Protein AF-X1BNM3-F1 (afdb_monomer)

Mean predicted aligned error: 10.73 Å

Sequence (163 aa):
MVGNKTDLLEKRIISSKEATDLARKHQLFSYLESSANTGHNVEEIFATLSRRIVRSTMLNSLSEVLDNEFYMKILLFLRIYKELSLSELAKRINKSKATLSRYTRHLIDLGLIESYVKEDEPQAGTIKKKYYKLSKDLDFSSKKIDFSDFTLKSMKNFEDFYE

Organism: NCBI:txid412755

Structure (mmCIF, N/CA/C/O backbone):
data_AF-X1BNM3-F1
#
_entry.id   AF-X1BNM3-F1
#
loop_
_atom_site.group_PDB
_atom_site.id
_atom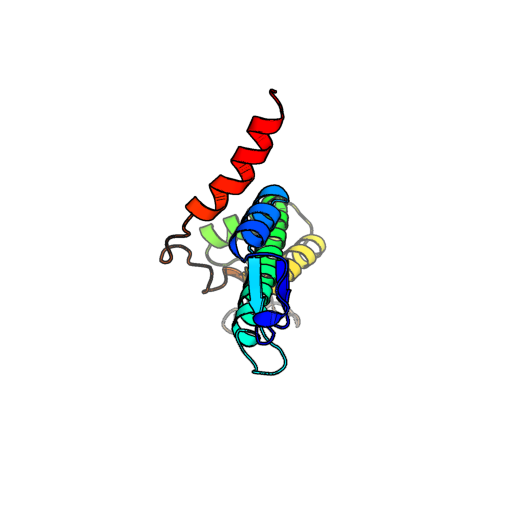_site.type_symbol
_atom_site.label_atom_id
_atom_site.label_alt_id
_atom_site.label_comp_id
_atom_site.label_asym_id
_atom_site.label_entity_id
_atom_site.label_seq_id
_atom_site.pdbx_PDB_ins_code
_atom_site.Cartn_x
_atom_site.Cartn_y
_atom_site.Cartn_z
_atom_site.occupancy
_atom_site.B_iso_or_equiv
_atom_site.auth_seq_id
_atom_site.auth_comp_id
_atom_site.auth_asym_id
_atom_site.auth_atom_id
_atom_site.pdbx_PDB_model_num
ATOM 1 N N . MET A 1 1 ? -10.700 -1.652 22.285 1.00 90.75 1 MET A N 1
ATOM 2 C CA . MET A 1 1 ? -11.586 -2.412 23.190 1.00 90.75 1 MET A CA 1
ATOM 3 C C . MET A 1 1 ? -13.019 -2.033 22.878 1.00 90.75 1 MET A C 1
ATOM 5 O O . MET A 1 1 ? -13.249 -0.867 22.582 1.00 90.75 1 MET A O 1
ATOM 9 N N . VAL A 1 2 ? -13.951 -2.986 22.910 1.00 93.38 2 VAL A N 1
ATOM 10 C CA . VAL A 1 2 ? -15.373 -2.714 22.655 1.00 93.38 2 VAL A CA 1
ATOM 11 C C . VAL A 1 2 ? -16.199 -3.174 23.851 1.00 93.38 2 VAL A C 1
ATOM 13 O O . VAL A 1 2 ? -16.163 -4.353 24.196 1.00 93.38 2 VAL A O 1
ATOM 16 N N . GLY A 1 3 ? -16.933 -2.254 24.473 1.00 92.88 3 GLY A N 1
ATOM 17 C CA . GLY A 1 3 ? -17.991 -2.564 25.430 1.00 92.88 3 GLY A CA 1
ATOM 18 C C . GLY A 1 3 ? -19.285 -2.849 24.674 1.00 92.88 3 GLY A C 1
ATOM 19 O O . GLY A 1 3 ? -19.821 -1.959 24.024 1.00 92.88 3 GLY A O 1
ATOM 20 N N . ASN A 1 4 ? -19.770 -4.088 24.706 1.00 93.00 4 ASN A N 1
ATOM 21 C CA . ASN A 1 4 ? -21.018 -4.476 24.040 1.00 93.00 4 ASN A CA 1
ATOM 22 C C . ASN A 1 4 ? -22.198 -4.475 25.032 1.00 93.00 4 ASN A C 1
ATOM 24 O O . ASN A 1 4 ? -21.990 -4.482 26.244 1.00 93.00 4 ASN A O 1
ATOM 28 N N . LYS A 1 5 ? -23.425 -4.566 24.507 1.00 92.44 5 LYS A N 1
ATOM 29 C CA . LYS A 1 5 ? -24.697 -4.630 25.249 1.00 92.44 5 LYS A CA 1
ATOM 30 C C . LYS A 1 5 ? -24.993 -3.361 26.047 1.00 92.44 5 LYS A C 1
ATOM 32 O O . LYS A 1 5 ? -25.439 -3.421 27.193 1.00 92.44 5 LYS A O 1
ATOM 37 N N . THR A 1 6 ? -24.729 -2.202 25.451 1.00 91.50 6 THR A N 1
ATOM 38 C CA . THR A 1 6 ? -24.928 -0.902 26.111 1.00 91.50 6 THR A CA 1
ATOM 39 C C . THR A 1 6 ? -26.389 -0.581 26.406 1.00 91.50 6 THR A C 1
ATOM 41 O O . THR A 1 6 ? -26.657 0.273 27.243 1.00 91.50 6 THR A O 1
ATOM 44 N N . ASP A 1 7 ? -27.320 -1.311 25.792 1.00 92.06 7 ASP A N 1
ATOM 45 C CA . ASP A 1 7 ? -28.749 -1.303 26.094 1.00 92.06 7 ASP A CA 1
ATOM 46 C C . ASP A 1 7 ? -29.080 -1.816 27.509 1.00 92.06 7 ASP A C 1
ATOM 48 O O . ASP A 1 7 ? -30.127 -1.480 28.053 1.00 92.06 7 ASP A O 1
ATOM 52 N N . LEU A 1 8 ? -28.181 -2.570 28.153 1.00 92.62 8 LEU A N 1
ATOM 53 C CA . LEU A 1 8 ? -28.368 -3.103 29.507 1.00 92.62 8 LEU A CA 1
ATOM 54 C C . LEU A 1 8 ? -27.735 -2.204 30.585 1.00 92.62 8 LEU A C 1
ATOM 56 O O . LEU A 1 8 ? -26.937 -2.678 31.397 1.00 92.62 8 LEU A O 1
ATOM 60 N N . LEU A 1 9 ? -28.089 -0.913 30.606 1.00 87.50 9 LEU A N 1
ATOM 61 C CA . LEU A 1 9 ? -27.526 0.071 31.549 1.00 87.50 9 LEU A CA 1
ATOM 62 C C . LEU A 1 9 ? -27.695 -0.338 33.019 1.00 87.50 9 LEU A C 1
ATOM 64 O O . LEU A 1 9 ? -26.744 -0.244 33.786 1.00 87.50 9 LEU A O 1
ATOM 68 N N . GLU A 1 10 ? -28.851 -0.889 33.381 1.00 90.69 10 GLU A N 1
ATOM 69 C CA . GLU A 1 10 ? -29.157 -1.341 34.750 1.00 90.69 10 GLU A CA 1
ATOM 70 C C . GLU A 1 10 ? -28.257 -2.492 35.232 1.00 90.69 10 GLU A C 1
ATOM 72 O O . GLU A 1 10 ? -28.122 -2.738 36.426 1.00 90.69 10 GLU A O 1
ATOM 77 N N . LYS A 1 11 ? -27.635 -3.229 34.302 1.00 91.88 11 LYS A N 1
ATOM 78 C CA . LYS A 1 11 ? -26.712 -4.336 34.606 1.00 91.88 11 LYS A CA 1
ATOM 79 C C . LYS A 1 11 ? -25.246 -3.915 34.500 1.00 91.88 11 LYS A C 1
ATOM 81 O O . LYS A 1 11 ? -24.358 -4.767 34.568 1.00 91.88 11 LYS A O 1
ATOM 86 N N . ARG A 1 12 ? -24.973 -2.626 34.277 1.00 90.38 12 ARG A N 1
ATOM 87 C CA . ARG A 1 12 ? -23.618 -2.117 34.079 1.00 90.38 12 ARG A CA 1
ATOM 88 C C . ARG A 1 12 ? -22.880 -2.057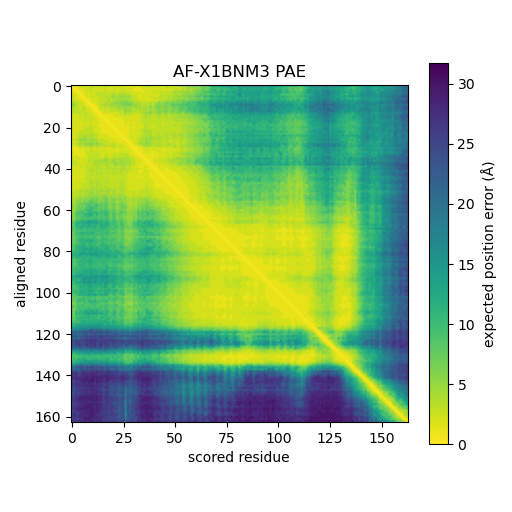 35.413 1.00 90.38 12 ARG A C 1
ATOM 90 O O . ARG A 1 12 ? -23.242 -1.302 36.304 1.00 90.38 12 ARG A O 1
ATOM 97 N N . ILE A 1 13 ? -21.805 -2.835 35.504 1.00 92.81 13 ILE A N 1
ATOM 98 C CA . ILE A 1 13 ? -20.918 -2.861 36.676 1.00 92.81 13 ILE A CA 1
ATOM 99 C C . ILE A 1 13 ? -19.730 -1.909 36.485 1.00 92.81 13 ILE A C 1
ATOM 101 O O . ILE A 1 13 ? -19.266 -1.303 37.441 1.00 92.81 13 ILE A O 1
ATOM 105 N N . ILE A 1 14 ? -19.247 -1.768 35.247 1.00 90.75 14 ILE A N 1
ATOM 106 C CA . ILE A 1 14 ? -18.066 -0.964 34.915 1.00 90.75 14 ILE A CA 1
ATOM 107 C C . ILE A 1 14 ? -18.511 0.321 34.223 1.00 90.75 14 ILE A C 1
ATOM 109 O O . ILE A 1 14 ? -19.217 0.291 33.207 1.00 90.75 14 ILE A O 1
ATOM 113 N N . SER A 1 15 ? -18.073 1.456 34.756 1.00 91.62 15 SER A N 1
ATOM 114 C CA . SER A 1 15 ? -18.331 2.758 34.149 1.00 91.62 15 SER A CA 1
ATOM 115 C C . SER A 1 15 ? -17.543 2.930 32.845 1.00 91.62 15 SER A C 1
ATOM 117 O O . SER A 1 15 ? -16.443 2.401 32.672 1.00 91.62 15 SER A O 1
ATOM 119 N N . SER A 1 16 ? -18.063 3.732 31.914 1.00 90.38 16 SER A N 1
ATOM 120 C CA . SER A 1 16 ? -17.350 4.039 30.664 1.00 90.38 16 SER A CA 1
ATOM 121 C C . SER A 1 16 ? -15.995 4.711 30.919 1.00 90.38 16 SER A C 1
ATOM 123 O O . SER A 1 16 ? -15.058 4.528 30.141 1.00 90.38 16 SER A O 1
ATOM 125 N N . LYS A 1 17 ? -15.866 5.451 32.031 1.00 93.56 17 LYS A N 1
ATOM 126 C CA . LYS A 1 17 ? -14.608 6.073 32.459 1.00 93.56 17 LYS A CA 1
ATOM 127 C C . LYS A 1 17 ? -13.562 5.017 32.820 1.00 93.56 17 LYS A C 1
ATOM 129 O O . LYS A 1 17 ? -12.482 5.032 32.241 1.00 93.56 17 LYS A O 1
ATOM 134 N N . GLU A 1 18 ? -13.902 4.066 33.690 1.00 94.56 18 GLU A N 1
ATOM 135 C CA . GLU A 1 18 ? -12.998 2.971 34.077 1.00 94.56 18 GLU A CA 1
ATOM 136 C C . GLU A 1 18 ? -12.575 2.129 32.873 1.00 94.56 18 GLU A C 1
ATOM 138 O O . GLU A 1 18 ? -11.399 1.802 32.723 1.00 94.56 18 GLU A O 1
ATOM 143 N N . ALA A 1 19 ? -13.510 1.821 31.971 1.00 93.31 19 ALA A N 1
ATOM 144 C CA . ALA A 1 19 ? -13.202 1.086 30.749 1.00 93.31 19 ALA A CA 1
ATOM 145 C C . ALA A 1 19 ? -12.258 1.873 29.816 1.00 93.31 19 ALA A C 1
ATOM 147 O O . ALA A 1 19 ? -11.340 1.301 29.224 1.00 93.31 19 ALA A O 1
ATOM 148 N N . THR A 1 20 ? -12.436 3.191 29.715 1.00 93.69 20 THR A N 1
ATOM 149 C CA . THR A 1 20 ? -11.542 4.068 28.943 1.00 93.69 20 THR A CA 1
ATOM 150 C C . THR A 1 20 ? -10.146 4.133 29.560 1.00 93.69 20 THR A C 1
ATOM 152 O O . THR A 1 20 ? -9.148 4.016 28.846 1.00 93.69 20 THR A O 1
ATOM 155 N N . ASP A 1 21 ? -10.059 4.273 30.882 1.00 94.81 21 ASP A N 1
ATOM 156 C CA . ASP A 1 21 ? -8.786 4.309 31.602 1.00 94.81 21 ASP A CA 1
ATOM 157 C C . ASP A 1 21 ? -8.049 2.967 31.493 1.00 94.81 21 ASP A C 1
ATOM 159 O O . ASP A 1 21 ? -6.840 2.947 31.252 1.00 94.81 21 ASP A O 1
ATOM 163 N N . LEU A 1 22 ? -8.775 1.845 31.546 1.00 94.31 22 LEU A N 1
ATOM 164 C CA . LEU A 1 22 ? -8.225 0.515 31.296 1.00 94.31 22 LEU A CA 1
ATOM 165 C C . LEU A 1 22 ? -7.687 0.387 29.863 1.00 94.31 22 LEU A C 1
ATOM 167 O O . LEU A 1 22 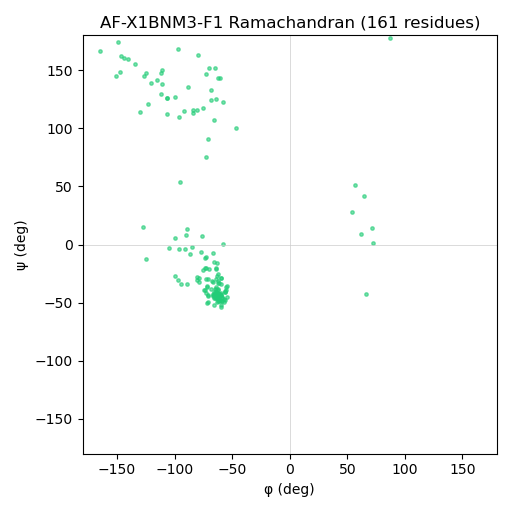? -6.567 -0.085 29.665 1.00 94.31 22 LEU A O 1
ATOM 171 N N . ALA A 1 23 ? -8.438 0.848 28.857 1.00 93.75 23 ALA A N 1
ATOM 172 C CA . ALA A 1 23 ? -7.973 0.836 27.472 1.00 93.75 23 ALA A CA 1
ATOM 173 C C . ALA A 1 23 ? -6.684 1.651 27.296 1.00 93.75 23 ALA A C 1
ATOM 175 O O . ALA A 1 23 ? -5.749 1.174 26.653 1.00 93.75 23 ALA A O 1
ATOM 176 N N . ARG A 1 24 ? -6.604 2.836 27.915 1.00 92.44 24 ARG A N 1
ATOM 177 C CA . ARG A 1 24 ? -5.400 3.678 27.894 1.00 92.44 24 ARG A CA 1
ATOM 178 C C . ARG A 1 24 ? -4.221 2.995 28.585 1.00 92.44 24 ARG A C 1
ATOM 180 O O . ARG A 1 24 ? -3.132 2.967 28.019 1.00 92.44 24 ARG A O 1
ATOM 187 N N . LYS A 1 25 ? -4.443 2.410 29.769 1.00 95.31 25 LYS A N 1
ATOM 188 C CA . LYS A 1 25 ? -3.424 1.679 30.541 1.00 95.31 25 LYS A CA 1
ATOM 189 C C . LYS A 1 25 ? -2.799 0.543 29.729 1.00 95.31 25 LYS A C 1
ATOM 191 O O . LYS A 1 25 ? -1.592 0.350 29.781 1.00 95.31 25 LYS A O 1
ATOM 196 N N . HIS A 1 26 ? -3.606 -0.172 28.951 1.00 94.31 26 HIS A N 1
ATOM 197 C CA . HIS A 1 26 ? -3.146 -1.257 28.079 1.00 94.31 26 HIS A CA 1
ATOM 198 C C . HIS A 1 26 ? -2.740 -0.795 26.670 1.00 94.31 26 HIS A C 1
ATOM 200 O O . HIS A 1 26 ? -2.596 -1.628 25.778 1.00 94.31 26 HIS A O 1
ATOM 206 N N . GLN A 1 27 ? -2.573 0.516 26.451 1.00 91.12 27 GLN A N 1
ATOM 207 C CA . GLN A 1 27 ? -2.171 1.108 25.167 1.00 91.12 27 GLN A CA 1
ATOM 208 C C . GLN A 1 27 ? -3.070 0.692 23.989 1.00 91.12 27 GLN A C 1
ATOM 210 O O . GLN A 1 27 ? -2.654 0.647 22.827 1.00 91.12 27 GLN A O 1
ATOM 215 N N . LEU A 1 28 ? -4.335 0.386 24.277 1.00 90.31 28 LEU A N 1
ATOM 216 C CA . LEU A 1 28 ? -5.317 0.079 23.254 1.00 90.31 28 LEU A CA 1
ATOM 217 C C . LEU A 1 28 ? -5.701 1.366 22.532 1.00 90.31 28 LEU A C 1
ATOM 219 O O . LEU A 1 28 ? -5.767 2.440 23.122 1.00 90.31 28 LEU A O 1
ATOM 223 N N . PHE A 1 29 ? -6.001 1.239 21.240 1.00 84.44 29 PHE A N 1
ATOM 224 C CA . PHE A 1 29 ? -6.305 2.390 20.392 1.00 84.44 29 PHE A CA 1
ATOM 225 C C . PHE A 1 29 ? -7.438 3.269 20.942 1.00 84.44 29 PHE A C 1
ATOM 227 O O . PHE A 1 29 ? -7.33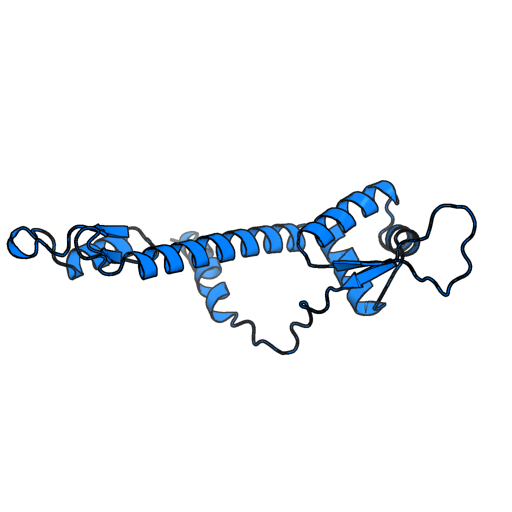1 4.490 20.919 1.00 84.44 29 PHE A O 1
ATOM 234 N N . SER A 1 30 ? -8.526 2.643 21.388 1.00 88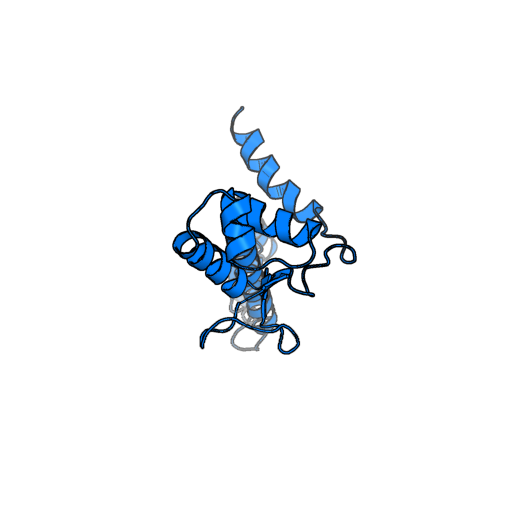.06 30 SER A N 1
ATOM 235 C CA . SER A 1 30 ? -9.677 3.329 21.967 1.00 88.06 30 SER A CA 1
ATOM 236 C C . SER A 1 30 ? -10.577 2.335 22.708 1.00 88.06 30 SER A C 1
ATOM 238 O O . SER A 1 30 ? -10.457 1.110 22.531 1.00 88.06 30 SER A O 1
ATOM 240 N N . TYR A 1 31 ? -11.491 2.870 23.510 1.00 93.62 31 TYR A N 1
ATOM 241 C CA . TYR A 1 31 ? -12.662 2.181 24.032 1.00 93.62 31 TYR A CA 1
ATOM 242 C C . TYR A 1 31 ? -13.904 2.705 23.303 1.00 93.62 31 TYR A C 1
ATOM 244 O O . TYR A 1 31 ? -14.125 3.911 23.250 1.00 93.62 31 TYR A O 1
ATOM 252 N N . LEU A 1 32 ? -14.687 1.799 22.719 1.00 93.38 32 LEU A N 1
ATOM 253 C CA . LEU A 1 32 ? -15.934 2.118 22.024 1.00 93.38 32 LEU A CA 1
ATOM 254 C C . LEU A 1 32 ? -17.068 1.292 22.618 1.00 93.38 32 LEU A C 1
ATOM 256 O O . LEU A 1 32 ? -16.862 0.154 23.035 1.00 93.38 32 LEU A O 1
ATOM 260 N N . GLU A 1 33 ? -18.264 1.854 22.634 1.00 93.81 33 GLU A N 1
ATOM 261 C CA . GLU A 1 33 ? -19.456 1.219 23.185 1.00 93.81 33 GLU A CA 1
ATOM 262 C C . GLU A 1 33 ? -20.428 0.858 22.074 1.00 93.81 33 GLU A C 1
ATOM 264 O O . GLU A 1 33 ? -20.601 1.645 21.159 1.00 93.81 33 GLU A O 1
ATOM 269 N N . SER A 1 34 ? -21.052 -0.315 22.128 1.00 95.69 34 SER A N 1
ATOM 270 C CA . SER A 1 34 ? -22.043 -0.747 21.139 1.00 95.69 34 SER A CA 1
ATOM 271 C C . SER A 1 34 ? -23.171 -1.568 21.744 1.00 95.69 34 SER A C 1
ATOM 273 O O . SER A 1 34 ? -23.037 -2.173 22.810 1.00 95.69 34 SER A O 1
ATOM 275 N N . SER A 1 35 ? -24.276 -1.637 21.010 1.00 94.94 35 SER A N 1
ATOM 276 C CA . SER A 1 35 ? -25.312 -2.637 21.225 1.00 94.94 35 SER A CA 1
ATOM 277 C C . SER A 1 35 ? -25.645 -3.296 19.897 1.00 94.94 35 SER A C 1
ATOM 279 O O . SER A 1 35 ? -26.199 -2.675 18.995 1.00 94.94 35 SER A O 1
ATOM 281 N N . ALA A 1 36 ? -25.335 -4.586 19.794 1.00 92.06 36 ALA A N 1
ATOM 282 C CA . ALA A 1 36 ? -25.763 -5.393 18.657 1.00 92.06 36 ALA A CA 1
ATOM 283 C C . ALA A 1 36 ? -27.296 -5.519 18.572 1.00 92.06 36 ALA A C 1
ATOM 285 O O . ALA A 1 36 ? -27.830 -5.698 17.484 1.00 92.06 36 ALA A O 1
ATOM 286 N N . ASN A 1 37 ? -27.996 -5.412 19.707 1.00 93.31 37 ASN A N 1
ATOM 287 C CA . ASN A 1 37 ? -29.451 -5.533 19.787 1.00 93.31 37 ASN A CA 1
ATOM 288 C C . ASN A 1 37 ? -30.160 -4.307 19.189 1.00 93.31 37 ASN A C 1
ATOM 290 O O . ASN A 1 37 ? -31.128 -4.450 18.451 1.00 93.31 37 ASN A O 1
ATOM 294 N N . THR A 1 38 ? -29.657 -3.101 19.470 1.00 93.56 38 THR A N 1
ATOM 295 C CA . THR A 1 38 ? -30.236 -1.853 18.941 1.00 93.56 38 THR A CA 1
ATOM 296 C C . THR A 1 38 ? -29.537 -1.349 17.677 1.00 93.56 38 THR A C 1
ATOM 298 O O . THR A 1 38 ? -29.940 -0.335 17.114 1.00 93.56 38 THR A O 1
ATOM 301 N N . GLY A 1 39 ? -28.462 -2.016 17.246 1.00 92.12 39 GLY A N 1
ATOM 302 C CA . GLY A 1 39 ? -27.578 -1.554 16.173 1.00 92.12 39 GLY A CA 1
ATOM 303 C C . GLY A 1 39 ? -26.684 -0.373 16.569 1.00 92.12 39 GLY A C 1
ATOM 304 O O . GLY A 1 39 ? -25.904 0.110 15.748 1.00 92.12 39 GLY A O 1
ATOM 305 N N . HIS A 1 40 ? -26.757 0.093 17.820 1.00 94.06 40 HIS A N 1
ATOM 306 C CA . HIS A 1 40 ? -25.997 1.245 18.282 1.00 94.06 40 HIS A CA 1
ATOM 307 C C . HIS A 1 40 ? -24.489 1.040 18.091 1.00 94.06 40 HIS A C 1
ATOM 309 O O . HIS A 1 40 ? -23.900 0.101 18.635 1.00 94.06 40 HIS A O 1
ATOM 315 N N . ASN A 1 41 ? -23.876 1.966 17.349 1.00 93.38 41 ASN A N 1
ATOM 316 C CA . ASN A 1 41 ? -22.434 2.115 17.142 1.00 93.38 41 ASN A CA 1
ATOM 317 C C . ASN A 1 41 ? -21.708 0.937 16.457 1.00 93.38 41 ASN A C 1
ATOM 319 O O . ASN A 1 41 ? -20.479 0.914 16.389 1.00 93.38 41 ASN A O 1
ATOM 323 N N . VAL A 1 42 ? -22.437 -0.053 15.936 1.00 94.62 42 VAL A N 1
ATOM 324 C CA . VAL A 1 42 ? -21.836 -1.233 15.290 1.00 94.62 42 VAL A CA 1
ATOM 325 C C . VAL A 1 42 ? -21.093 -0.838 14.008 1.00 94.62 42 VAL A C 1
ATOM 327 O O . VAL A 1 42 ? -19.942 -1.232 13.805 1.00 94.62 42 VAL A O 1
ATOM 330 N N . GLU A 1 43 ? -21.721 -0.012 13.169 1.00 94.88 43 GLU A N 1
ATOM 331 C CA . GLU A 1 43 ? -21.140 0.451 11.903 1.00 94.88 43 GLU A CA 1
ATOM 332 C C . GLU A 1 43 ? -19.898 1.319 12.117 1.00 94.88 43 GLU A C 1
ATOM 334 O O . GLU A 1 43 ? -18.889 1.148 11.431 1.00 94.88 43 GLU A O 1
ATOM 339 N N . GLU A 1 44 ? -19.928 2.219 13.100 1.00 91.69 44 GLU A N 1
ATOM 340 C CA . GLU A 1 44 ? -18.800 3.099 13.396 1.00 91.69 44 GLU A CA 1
ATOM 341 C C . GLU A 1 44 ? -17.585 2.312 13.899 1.00 91.69 44 GLU A C 1
ATOM 343 O O . GLU A 1 44 ? -16.454 2.579 13.474 1.00 91.69 44 GLU A O 1
ATOM 348 N N . ILE A 1 45 ? -17.800 1.307 14.756 1.00 94.06 45 ILE A N 1
ATOM 349 C CA . ILE A 1 45 ? -16.738 0.403 15.213 1.00 94.06 45 ILE A CA 1
ATOM 350 C C . ILE A 1 45 ? -16.131 -0.335 14.024 1.00 94.06 45 ILE A C 1
ATOM 352 O O . ILE A 1 45 ? -14.904 -0.369 13.887 1.00 94.06 45 ILE A O 1
ATOM 356 N N . PHE A 1 46 ? -16.970 -0.890 13.147 1.00 94.12 46 PHE A N 1
ATOM 357 C CA . PHE A 1 46 ? -16.501 -1.601 11.963 1.00 94.12 46 PHE A CA 1
ATOM 358 C C . PHE A 1 46 ? -15.704 -0.683 11.031 1.00 94.12 46 PHE A C 1
ATOM 360 O O . PHE A 1 46 ? -14.600 -1.033 10.607 1.00 94.12 46 PHE A O 1
ATOM 367 N N . ALA A 1 47 ? -16.209 0.520 10.755 1.00 91.12 47 ALA A N 1
ATOM 368 C CA . ALA A 1 47 ? -15.534 1.494 9.908 1.00 91.12 47 ALA A CA 1
ATOM 369 C C . ALA A 1 47 ? -14.201 1.950 10.523 1.00 91.12 47 ALA A C 1
ATOM 371 O O . ALA A 1 47 ? -13.192 2.065 9.825 1.00 91.12 47 ALA A O 1
ATOM 372 N N . THR A 1 48 ? -14.166 2.164 11.839 1.00 89.50 48 THR A N 1
ATOM 373 C CA . THR A 1 48 ? -12.958 2.554 12.578 1.00 89.50 48 THR A CA 1
ATOM 374 C C . THR A 1 48 ? -11.897 1.462 12.545 1.00 89.50 48 THR A C 1
ATOM 376 O O . THR A 1 48 ? -10.733 1.747 12.250 1.00 89.50 48 THR A O 1
ATOM 379 N N . LEU A 1 49 ? -12.290 0.210 12.787 1.00 91.12 49 LEU A N 1
ATOM 380 C CA . LEU A 1 49 ? -11.394 -0.937 12.685 1.00 91.12 49 LEU A CA 1
ATOM 381 C C . LEU A 1 49 ? -10.867 -1.099 11.255 1.00 91.12 49 LEU A C 1
ATOM 383 O O . LEU A 1 49 ? -9.657 -1.196 11.059 1.00 91.12 49 LEU A O 1
ATOM 387 N N . SER A 1 50 ? -11.757 -1.053 10.263 1.00 90.62 50 SER A N 1
ATOM 388 C CA . SER A 1 50 ? -11.414 -1.209 8.845 1.00 90.62 50 SER A CA 1
ATOM 389 C C . SER A 1 50 ? -10.408 -0.157 8.386 1.00 90.62 50 SER A C 1
ATOM 391 O O . SER A 1 50 ? -9.362 -0.502 7.839 1.00 90.62 50 SER A O 1
ATOM 393 N N . ARG A 1 51 ? -10.653 1.128 8.690 1.00 86.88 51 ARG A N 1
ATOM 394 C CA . ARG A 1 51 ? -9.704 2.216 8.396 1.00 86.88 51 ARG A CA 1
ATOM 395 C C . ARG A 1 51 ? -8.331 1.954 9.008 1.00 86.88 51 ARG A C 1
ATOM 397 O O . ARG A 1 51 ? -7.310 2.242 8.384 1.00 86.88 51 ARG A O 1
ATOM 404 N N . ARG A 1 52 ? -8.290 1.413 10.226 1.00 84.94 52 ARG A N 1
ATOM 405 C CA . ARG A 1 52 ? -7.036 1.169 10.939 1.00 84.94 52 ARG A CA 1
ATOM 406 C C . ARG A 1 52 ? -6.268 -0.025 10.386 1.00 84.94 52 ARG A C 1
ATOM 408 O O . ARG A 1 52 ? -5.051 0.076 10.266 1.00 84.94 52 ARG A O 1
ATOM 415 N N . ILE A 1 53 ? -6.960 -1.097 10.003 1.00 85.69 53 ILE A N 1
ATOM 416 C CA . ILE A 1 53 ? -6.358 -2.235 9.298 1.00 85.69 53 ILE A CA 1
ATOM 417 C C . ILE A 1 53 ? -5.738 -1.746 7.989 1.00 85.69 53 ILE A C 1
ATOM 419 O O . ILE A 1 53 ? -4.538 -1.913 7.797 1.00 85.69 53 ILE A O 1
ATOM 423 N N . VAL A 1 54 ? -6.511 -1.046 7.151 1.00 80.75 54 VAL A N 1
ATOM 424 C CA . VAL A 1 54 ? -6.029 -0.520 5.862 1.00 80.75 54 VAL A CA 1
ATOM 425 C C . VAL A 1 54 ? -4.805 0.379 6.050 1.00 80.75 54 VAL A C 1
ATOM 427 O O . VAL A 1 54 ? -3.794 0.191 5.376 1.00 80.75 54 VAL A O 1
ATOM 430 N N . ARG A 1 55 ? -4.850 1.318 7.005 1.00 78.94 55 ARG A N 1
ATOM 431 C CA . ARG A 1 55 ? -3.710 2.198 7.296 1.00 78.94 55 ARG A CA 1
ATOM 432 C C . ARG A 1 55 ? -2.487 1.423 7.785 1.00 78.94 55 ARG A C 1
ATOM 434 O O . ARG A 1 55 ? -1.378 1.735 7.371 1.00 78.94 55 ARG A O 1
ATOM 441 N N . SER A 1 56 ? -2.667 0.431 8.656 1.00 80.25 56 SER A N 1
ATOM 442 C CA . SER A 1 56 ? -1.558 -0.394 9.144 1.00 80.25 56 SER A CA 1
ATOM 443 C C . SER A 1 56 ? -0.910 -1.187 8.012 1.00 80.25 56 SER A C 1
ATOM 445 O O . SER A 1 56 ? 0.312 -1.231 7.926 1.00 80.25 56 SER A O 1
ATOM 447 N N . THR A 1 57 ? -1.716 -1.779 7.129 1.00 78.06 57 THR A N 1
ATOM 448 C CA . THR A 1 57 ? -1.221 -2.502 5.955 1.00 78.06 57 THR A CA 1
ATOM 449 C C . THR A 1 57 ? -0.450 -1.570 5.023 1.00 78.06 57 THR A C 1
ATOM 451 O O . THR A 1 57 ? 0.663 -1.901 4.632 1.00 78.06 57 THR A O 1
ATOM 454 N N . MET A 1 58 ? -0.980 -0.373 4.746 1.00 79.94 58 MET A N 1
ATOM 455 C CA . MET A 1 58 ? -0.296 0.635 3.928 1.00 79.94 58 MET A CA 1
ATOM 456 C C . MET A 1 58 ? 1.059 1.043 4.523 1.00 79.94 58 MET A C 1
ATOM 458 O O . MET A 1 58 ? 2.046 1.108 3.797 1.00 79.94 58 MET A O 1
ATOM 462 N N . LEU A 1 59 ? 1.127 1.306 5.834 1.00 77.25 59 LEU A N 1
ATOM 463 C CA . LEU A 1 59 ? 2.379 1.682 6.501 1.00 77.25 59 LEU A CA 1
ATOM 464 C C . LEU A 1 59 ? 3.430 0.573 6.419 1.00 77.25 59 LEU A C 1
ATOM 466 O O . LEU A 1 59 ? 4.598 0.870 6.187 1.00 77.25 59 LEU A O 1
ATOM 470 N N . ASN A 1 60 ? 3.020 -0.689 6.551 1.00 82.25 60 ASN A N 1
ATOM 471 C CA . ASN A 1 60 ? 3.929 -1.825 6.411 1.00 82.25 60 ASN A CA 1
ATOM 472 C C . ASN A 1 60 ? 4.486 -1.921 4.985 1.00 82.25 60 ASN A C 1
ATOM 474 O O . ASN A 1 60 ? 5.691 -2.075 4.814 1.00 82.25 60 ASN A O 1
ATOM 478 N N . SER A 1 61 ? 3.635 -1.759 3.966 1.00 83.06 61 SER A N 1
ATOM 479 C CA . SER A 1 61 ? 4.076 -1.732 2.567 1.00 83.06 61 SER A CA 1
ATOM 480 C C . SER A 1 61 ? 5.017 -0.561 2.275 1.00 83.06 61 SER A C 1
ATOM 482 O O . SER A 1 61 ? 5.990 -0.720 1.543 1.00 83.06 61 SER A O 1
ATOM 484 N N . LEU A 1 62 ? 4.764 0.617 2.857 1.00 84.19 62 LEU A N 1
ATOM 485 C CA . LEU A 1 62 ? 5.665 1.764 2.729 1.00 84.19 62 LEU A CA 1
ATOM 486 C C . LEU A 1 62 ? 7.006 1.512 3.425 1.00 84.19 62 LEU A C 1
ATOM 488 O O . LEU A 1 62 ? 8.035 1.820 2.834 1.00 84.19 62 LEU A O 1
ATOM 492 N N . SER A 1 63 ? 7.009 0.931 4.629 1.00 83.75 63 SER A N 1
ATOM 493 C CA . SER A 1 63 ? 8.247 0.546 5.322 1.00 83.75 63 SER A CA 1
ATOM 494 C C . SER A 1 63 ? 9.067 -0.408 4.464 1.00 83.75 63 SER A C 1
ATOM 496 O O . SER A 1 63 ? 10.226 -0.130 4.195 1.00 83.75 63 SER A O 1
ATOM 498 N N . GLU A 1 64 ? 8.445 -1.462 3.925 1.00 88.44 64 GLU A N 1
ATOM 499 C CA . GLU A 1 64 ? 9.122 -2.416 3.041 1.00 88.44 64 GLU A CA 1
ATOM 500 C C . GLU A 1 64 ? 9.768 -1.725 1.828 1.00 88.44 64 GLU A C 1
ATOM 502 O O . GLU A 1 64 ? 10.886 -2.052 1.422 1.00 88.44 64 GLU A O 1
ATOM 507 N N . VAL A 1 65 ? 9.071 -0.746 1.248 1.00 91.19 65 VAL A N 1
ATOM 508 C CA . VAL A 1 65 ? 9.575 0.044 0.122 1.00 91.19 65 VAL A CA 1
ATOM 509 C C . VAL A 1 65 ? 10.759 0.917 0.525 1.00 91.19 65 VAL A C 1
ATOM 511 O O . VAL A 1 65 ? 11.739 0.963 -0.217 1.00 91.19 65 VAL A O 1
ATOM 514 N N . LEU A 1 66 ? 10.684 1.582 1.679 1.00 88.88 66 LEU A N 1
ATOM 515 C CA . LEU A 1 66 ? 11.741 2.454 2.197 1.00 88.88 66 LEU A CA 1
ATOM 516 C C . LEU A 1 66 ? 12.992 1.669 2.613 1.00 88.88 66 LEU A C 1
ATOM 518 O O . LEU A 1 66 ? 14.105 2.119 2.345 1.00 88.88 66 LEU A O 1
ATOM 522 N N . ASP A 1 67 ? 12.809 0.489 3.205 1.00 89.25 67 ASP A N 1
ATOM 523 C CA . ASP A 1 67 ? 13.892 -0.378 3.680 1.00 89.25 67 ASP A CA 1
ATOM 524 C C . ASP A 1 67 ? 14.637 -1.058 2.518 1.00 89.25 67 ASP A C 1
ATOM 526 O O . ASP A 1 67 ? 15.783 -1.496 2.652 1.00 89.25 67 ASP A O 1
ATOM 530 N N . ASN A 1 68 ? 14.011 -1.138 1.340 1.00 94.00 68 ASN A N 1
ATOM 531 C CA . ASN A 1 68 ? 14.612 -1.747 0.165 1.00 94.00 68 ASN A CA 1
ATOM 532 C C . ASN A 1 68 ? 15.263 -0.708 -0.758 1.00 94.00 68 ASN A C 1
ATOM 534 O O . ASN A 1 68 ? 14.609 0.015 -1.516 1.00 94.00 68 ASN A O 1
ATOM 538 N N . GLU A 1 69 ? 16.593 -0.736 -0.802 1.00 94.50 69 GLU A N 1
ATOM 539 C CA . GLU A 1 69 ? 17.389 0.158 -1.645 1.00 94.50 69 GLU A CA 1
ATOM 540 C C . GLU A 1 69 ? 16.984 0.112 -3.136 1.00 94.50 69 GLU A C 1
ATOM 542 O O . GLU A 1 69 ? 17.001 1.136 -3.825 1.00 94.50 69 GLU A O 1
ATOM 547 N N . PHE A 1 70 ? 16.593 -1.054 -3.665 1.00 95.25 70 PHE A N 1
ATOM 548 C CA . PHE A 1 70 ? 16.230 -1.183 -5.078 1.00 95.25 70 PHE A CA 1
ATOM 549 C C . PHE A 1 70 ? 14.875 -0.556 -5.390 1.00 95.25 70 PHE A C 1
ATOM 551 O O . PHE A 1 70 ? 14.757 0.097 -6.428 1.00 95.25 70 PHE A O 1
ATOM 558 N N . TYR A 1 71 ? 13.880 -0.703 -4.509 1.00 95.12 71 TYR A N 1
ATOM 559 C CA . TYR A 1 71 ? 12.595 -0.019 -4.670 1.00 95.12 71 TYR A CA 1
ATOM 560 C C . TYR A 1 71 ? 12.794 1.496 -4.696 1.00 95.12 71 TYR A C 1
ATOM 562 O O . TYR A 1 71 ? 12.358 2.156 -5.643 1.00 95.12 71 TYR A O 1
ATOM 570 N N . MET A 1 72 ? 13.555 2.031 -3.741 1.00 94.50 72 MET A N 1
ATOM 571 C CA . MET A 1 72 ? 13.853 3.461 -3.673 1.00 94.50 72 MET A CA 1
ATOM 572 C C . MET A 1 72 ? 14.607 3.973 -4.900 1.00 94.50 72 MET A C 1
ATOM 574 O O . MET A 1 72 ? 14.241 5.009 -5.457 1.00 94.50 72 MET A O 1
ATOM 578 N N . LYS A 1 73 ? 15.608 3.231 -5.390 1.00 95.94 73 LYS A N 1
ATOM 579 C CA . LYS A 1 73 ? 16.320 3.591 -6.627 1.00 95.94 73 LYS A CA 1
ATOM 580 C C . LYS A 1 73 ? 15.385 3.635 -7.836 1.00 95.94 73 LYS A C 1
ATOM 582 O O . LYS A 1 73 ? 15.480 4.571 -8.627 1.00 95.94 73 LYS A O 1
ATOM 587 N N . ILE A 1 74 ? 14.480 2.662 -7.987 1.00 96.25 74 ILE A N 1
ATOM 588 C CA . ILE A 1 74 ? 13.490 2.662 -9.080 1.00 96.25 74 ILE A CA 1
ATOM 589 C C . ILE A 1 74 ? 12.621 3.917 -8.995 1.00 96.25 74 ILE A C 1
ATOM 591 O O . ILE A 1 74 ? 12.523 4.650 -9.978 1.00 96.25 74 ILE A O 1
ATOM 595 N N . LEU A 1 75 ? 12.031 4.187 -7.828 1.00 94.38 75 LEU A N 1
ATOM 596 C CA . LEU A 1 75 ? 11.145 5.334 -7.626 1.00 94.38 75 LEU A CA 1
ATOM 597 C C . LEU A 1 75 ? 11.868 6.662 -7.881 1.00 94.38 75 LEU A C 1
ATOM 599 O O . LEU A 1 75 ? 11.336 7.525 -8.580 1.00 94.38 75 LEU A O 1
ATOM 603 N N . LEU A 1 76 ? 13.104 6.806 -7.398 1.00 94.38 76 LEU A N 1
ATOM 604 C CA . LEU A 1 76 ? 13.925 7.995 -7.619 1.00 94.38 76 LEU A CA 1
ATOM 605 C C . LEU A 1 76 ? 14.233 8.201 -9.106 1.00 94.38 76 LEU A C 1
ATOM 607 O O . LEU A 1 76 ? 14.061 9.303 -9.629 1.00 94.38 76 LEU A O 1
ATOM 611 N N . PHE A 1 77 ? 14.638 7.146 -9.817 1.00 95.81 77 PHE A N 1
ATOM 612 C CA . PHE A 1 77 ? 14.896 7.247 -11.250 1.00 95.81 77 PHE A CA 1
ATOM 613 C C . PHE A 1 77 ? 13.633 7.596 -12.038 1.00 95.81 77 PHE A C 1
ATOM 615 O O . PHE A 1 77 ? 13.694 8.453 -12.917 1.00 95.81 77 PHE A O 1
ATOM 622 N N . LEU A 1 78 ? 12.484 7.007 -11.707 1.00 94.81 78 LEU A N 1
ATOM 623 C CA . LEU A 1 78 ? 11.216 7.363 -12.345 1.00 94.81 78 LEU A CA 1
ATOM 624 C C . LEU A 1 78 ? 10.782 8.795 -12.013 1.00 94.81 78 LEU A C 1
ATOM 626 O O . LEU A 1 78 ? 10.220 9.472 -12.870 1.00 94.81 78 LEU A O 1
ATOM 630 N N . ARG A 1 79 ? 11.100 9.307 -10.817 1.00 92.12 79 ARG A N 1
ATOM 631 C CA . ARG A 1 79 ? 10.851 10.712 -10.467 1.00 92.12 79 ARG A CA 1
ATOM 632 C C . ARG A 1 79 ? 11.688 11.671 -11.315 1.00 92.12 79 ARG A C 1
ATOM 634 O O . ARG A 1 79 ? 11.152 12.672 -11.788 1.00 92.12 79 ARG A O 1
ATOM 641 N N . ILE A 1 80 ? 12.973 11.363 -11.504 1.00 92.69 80 ILE A N 1
ATOM 642 C CA . ILE A 1 80 ? 13.933 12.194 -12.250 1.00 92.69 80 ILE A CA 1
ATOM 643 C C . ILE A 1 80 ? 13.641 12.156 -13.753 1.00 92.69 80 ILE A C 1
ATOM 645 O O . ILE A 1 80 ? 13.534 13.200 -14.389 1.00 92.69 80 ILE A O 1
ATOM 649 N N . TYR A 1 81 ? 13.498 10.957 -14.320 1.00 93.81 81 TYR A N 1
ATOM 650 C CA . TYR A 1 81 ? 13.389 10.753 -15.767 1.00 93.81 81 TYR A CA 1
ATOM 651 C C . TYR A 1 81 ? 11.948 10.765 -16.287 1.00 93.81 81 TYR A C 1
ATOM 653 O O . TYR A 1 81 ? 11.751 10.696 -17.496 1.00 93.81 81 TYR A O 1
ATOM 661 N N . LYS A 1 82 ? 10.951 10.873 -15.395 1.00 92.00 82 LYS A N 1
ATOM 662 C CA . LYS A 1 82 ? 9.497 10.781 -15.649 1.00 92.00 82 LYS A CA 1
ATOM 663 C C . LYS A 1 82 ? 9.022 9.403 -16.104 1.00 92.00 82 LYS A C 1
ATOM 665 O O . LYS A 1 82 ? 8.014 8.912 -15.604 1.00 92.00 82 LYS A O 1
ATOM 670 N N . GLU A 1 83 ? 9.761 8.767 -16.998 1.00 94.19 83 GLU A N 1
ATOM 671 C CA . GLU A 1 83 ? 9.495 7.432 -17.508 1.00 94.19 83 GLU A CA 1
ATOM 672 C C . GLU A 1 83 ? 10.797 6.726 -17.905 1.00 94.19 83 GLU A C 1
ATOM 674 O O . GLU A 1 83 ? 11.741 7.353 -18.382 1.00 94.19 83 GLU A O 1
ATOM 679 N N . LEU A 1 84 ? 10.863 5.408 -17.704 1.00 96.06 84 LEU A N 1
ATOM 680 C CA . LEU A 1 84 ? 11.993 4.571 -18.117 1.00 96.06 84 LEU A CA 1
ATOM 681 C C . LEU A 1 84 ? 11.517 3.175 -18.509 1.00 96.06 84 LEU A C 1
ATOM 683 O O . LEU A 1 84 ? 10.586 2.627 -17.926 1.00 96.06 84 LEU A O 1
ATOM 687 N N . SER A 1 85 ? 12.200 2.548 -19.456 1.00 95.19 85 SER A N 1
ATOM 688 C CA . SER A 1 85 ? 12.005 1.136 -19.777 1.00 95.19 85 SER A CA 1
ATOM 689 C C . SER A 1 85 ? 12.718 0.204 -18.801 1.00 95.19 85 SER A C 1
ATOM 691 O O . SER A 1 85 ? 13.682 0.582 -18.129 1.00 95.19 85 SER A O 1
ATOM 693 N N . LEU A 1 86 ? 12.316 -1.074 -18.796 1.00 94.56 86 LEU A N 1
ATOM 694 C CA . LEU A 1 86 ? 12.960 -2.097 -17.957 1.00 94.56 86 LEU A CA 1
ATOM 695 C C . LEU A 1 86 ? 14.474 -2.188 -18.203 1.00 94.56 86 LEU A C 1
ATOM 697 O O . LEU A 1 86 ? 15.254 -2.418 -17.282 1.00 94.56 86 LEU A O 1
ATOM 701 N N . SER A 1 87 ? 14.893 -2.016 -19.460 1.00 93.12 87 SER A N 1
ATOM 702 C CA . SER A 1 87 ? 16.302 -2.105 -19.848 1.00 93.12 87 SER A CA 1
ATOM 703 C C . SER A 1 87 ? 17.111 -0.905 -19.355 1.00 93.12 87 SER A C 1
ATOM 705 O O . SER A 1 87 ? 18.264 -1.075 -18.969 1.00 93.12 87 SER A O 1
ATOM 707 N N . GLU A 1 88 ? 16.527 0.293 -19.357 1.00 96.00 88 GLU A N 1
ATOM 708 C CA . GLU A 1 88 ? 17.183 1.499 -18.840 1.00 96.00 88 GLU A CA 1
ATOM 709 C C . GLU A 1 88 ? 17.286 1.459 -17.315 1.00 96.00 88 GLU A C 1
ATOM 711 O O . GLU A 1 88 ? 18.363 1.715 -16.779 1.00 96.00 88 GLU A O 1
ATOM 716 N N . LEU A 1 89 ? 16.216 1.050 -16.624 1.00 96.75 89 LEU A N 1
ATOM 717 C CA . LEU A 1 89 ? 16.240 0.822 -15.175 1.00 96.75 89 LEU A CA 1
ATOM 718 C C . LEU A 1 89 ? 17.311 -0.204 -14.788 1.00 96.75 89 LEU A C 1
ATOM 720 O O . LEU A 1 89 ? 18.109 0.048 -13.889 1.00 96.75 89 LEU A O 1
ATOM 724 N N . ALA A 1 90 ? 17.379 -1.329 -15.505 1.00 96.44 90 ALA A N 1
ATOM 725 C CA . ALA A 1 90 ? 18.365 -2.379 -15.262 1.00 96.44 90 ALA A CA 1
ATOM 726 C C . ALA A 1 90 ? 19.812 -1.881 -15.378 1.00 96.44 90 ALA A C 1
ATOM 728 O O . ALA A 1 90 ? 20.628 -2.148 -14.495 1.00 96.44 90 ALA A O 1
ATOM 729 N N . LYS A 1 91 ? 20.113 -1.107 -16.430 1.00 96.00 91 LYS A N 1
ATOM 730 C CA . LYS A 1 91 ? 21.437 -0.498 -16.625 1.00 96.00 91 LYS A CA 1
ATOM 731 C C . LYS A 1 91 ? 21.787 0.475 -15.497 1.00 96.00 91 LYS A C 1
ATOM 733 O O . LYS A 1 91 ? 22.895 0.425 -14.982 1.00 96.00 91 LYS A O 1
ATOM 738 N N . ARG A 1 92 ? 20.844 1.332 -15.093 1.00 95.75 92 ARG A N 1
ATOM 739 C CA . ARG A 1 92 ? 21.065 2.372 -14.070 1.00 95.75 92 ARG A CA 1
ATOM 740 C C . ARG A 1 92 ? 21.204 1.818 -12.654 1.00 95.75 92 ARG A C 1
ATOM 742 O O . ARG A 1 92 ? 21.985 2.337 -11.869 1.00 95.75 92 ARG A O 1
ATOM 749 N N . ILE A 1 93 ? 20.456 0.766 -12.333 1.00 94.81 93 ILE A N 1
ATOM 750 C CA . ILE A 1 93 ? 20.461 0.114 -11.012 1.00 94.81 93 ILE A CA 1
ATOM 751 C C . ILE A 1 93 ? 21.565 -0.955 -10.924 1.00 94.81 93 ILE A C 1
ATOM 753 O O . ILE A 1 93 ? 21.848 -1.469 -9.843 1.00 94.81 93 ILE A O 1
ATOM 757 N N . ASN A 1 94 ? 22.220 -1.263 -12.050 1.00 95.06 94 ASN A N 1
ATOM 758 C CA . ASN A 1 94 ? 23.242 -2.296 -12.176 1.00 95.06 94 ASN A CA 1
ATOM 759 C C . ASN A 1 94 ? 22.731 -3.682 -11.735 1.00 95.06 94 ASN A C 1
ATOM 761 O O . ASN A 1 94 ? 23.317 -4.365 -10.892 1.00 95.06 94 ASN A O 1
ATOM 765 N N . LYS A 1 95 ? 21.576 -4.087 -12.276 1.00 95.19 95 LYS A N 1
ATOM 766 C CA . LYS A 1 95 ? 20.927 -5.374 -11.980 1.00 95.19 95 LYS A CA 1
ATOM 767 C 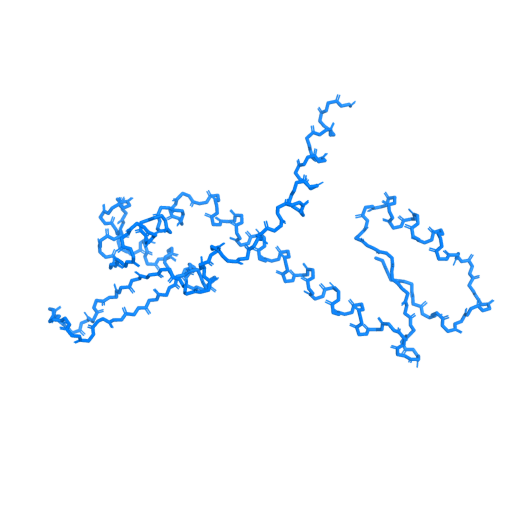C . LYS A 1 95 ? 20.331 -5.991 -13.239 1.00 95.19 95 LYS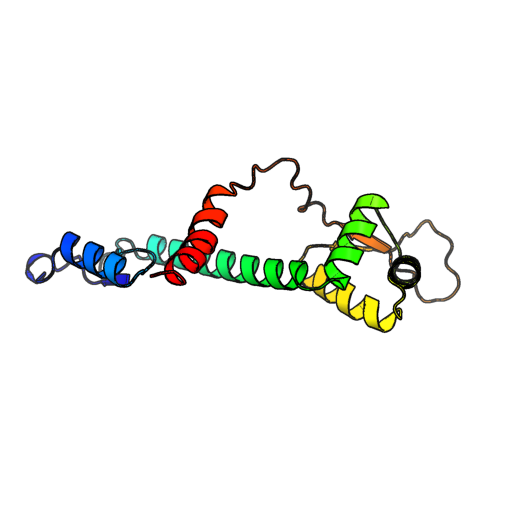 A C 1
ATOM 769 O O . LYS A 1 95 ? 20.063 -5.312 -14.227 1.00 95.19 95 LYS A O 1
ATOM 774 N N . SER A 1 96 ? 20.101 -7.303 -13.197 1.00 96.44 96 SER A N 1
ATOM 775 C CA . SER A 1 96 ? 19.504 -8.021 -14.324 1.00 96.44 96 SER A CA 1
ATOM 776 C C . SER A 1 96 ? 18.061 -7.566 -14.585 1.00 96.44 96 SER A C 1
ATOM 778 O O . SER A 1 96 ? 17.330 -7.199 -13.659 1.00 96.44 96 SER A O 1
ATOM 780 N N . LYS A 1 97 ? 17.604 -7.662 -15.841 1.00 93.94 97 LYS A N 1
ATOM 781 C CA . LYS A 1 97 ? 16.203 -7.374 -16.198 1.00 93.94 97 LYS A CA 1
ATOM 782 C C . LYS A 1 97 ? 15.219 -8.290 -15.466 1.00 93.94 97 LYS A C 1
ATOM 784 O O . LYS A 1 97 ? 14.134 -7.845 -15.116 1.00 93.94 97 LYS A O 1
ATOM 789 N N . ALA A 1 98 ? 15.598 -9.543 -15.204 1.00 93.81 98 ALA A N 1
ATOM 790 C CA . ALA A 1 98 ? 14.769 -10.487 -14.457 1.00 93.81 98 ALA A CA 1
ATOM 791 C C . ALA A 1 98 ? 14.578 -10.035 -13.001 1.00 93.81 98 ALA A C 1
ATOM 793 O O . ALA A 1 98 ? 13.460 -10.041 -12.492 1.00 93.81 98 ALA A O 1
ATOM 794 N N . THR A 1 99 ? 15.654 -9.574 -12.358 1.00 94.81 99 THR A N 1
ATOM 795 C CA . THR A 1 99 ? 15.607 -9.004 -11.008 1.00 94.81 99 THR A CA 1
ATOM 796 C C . THR A 1 99 ? 14.748 -7.738 -10.982 1.00 94.81 99 THR A C 1
ATOM 798 O O . THR A 1 99 ? 13.821 -7.655 -10.179 1.00 94.81 99 THR A O 1
ATOM 801 N N . LEU A 1 100 ? 14.972 -6.789 -11.903 1.00 95.81 100 LEU A N 1
ATOM 802 C CA . LEU A 1 100 ? 14.133 -5.586 -11.982 1.00 95.81 100 LEU A CA 1
ATOM 803 C C . LEU A 1 100 ? 12.676 -5.899 -12.300 1.00 95.81 100 LEU A C 1
ATOM 805 O O . LEU A 1 100 ? 11.792 -5.206 -11.808 1.00 95.81 100 LEU A O 1
ATOM 809 N N . SER A 1 101 ? 12.400 -6.938 -13.085 1.00 95.38 101 SER A N 1
ATOM 810 C CA . SER A 1 101 ? 11.027 -7.343 -13.372 1.00 95.38 101 SER A CA 1
ATOM 811 C C . SER A 1 101 ? 10.283 -7.776 -12.110 1.00 95.38 101 SER A C 1
ATOM 813 O O . SER A 1 101 ? 9.071 -7.596 -12.059 1.00 95.38 101 SER A O 1
ATOM 815 N N . ARG A 1 102 ? 10.970 -8.348 -11.113 1.00 96.12 102 ARG A N 1
ATOM 816 C CA . ARG A 1 102 ? 10.351 -8.703 -9.828 1.00 96.12 102 ARG A CA 1
ATOM 817 C C . ARG A 1 102 ? 10.035 -7.450 -9.023 1.00 96.12 102 ARG A C 1
ATOM 819 O O . ARG A 1 102 ? 8.897 -7.280 -8.607 1.00 96.12 102 ARG A O 1
ATOM 826 N N . TYR A 1 103 ? 11.010 -6.551 -8.890 1.00 96.62 103 TYR A N 1
ATOM 827 C CA . TYR A 1 103 ? 10.820 -5.319 -8.129 1.00 96.62 103 TYR A CA 1
ATOM 828 C C . TYR A 1 103 ? 9.752 -4.408 -8.741 1.00 96.62 103 TYR A C 1
ATOM 830 O O . TYR A 1 103 ? 8.870 -3.923 -8.046 1.00 96.62 103 TYR A O 1
ATOM 838 N N . THR A 1 104 ? 9.791 -4.211 -10.058 1.00 96.44 104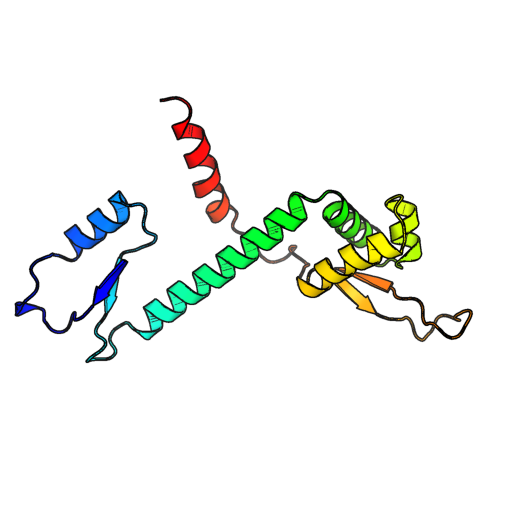 THR A N 1
ATOM 839 C CA . THR A 1 104 ? 8.784 -3.396 -10.751 1.00 96.44 104 THR A CA 1
ATOM 840 C C . THR A 1 104 ? 7.392 -4.008 -10.667 1.00 96.44 104 THR A C 1
ATOM 842 O O . THR A 1 104 ? 6.440 -3.260 -10.502 1.00 96.44 104 THR A O 1
ATOM 845 N N . ARG A 1 105 ? 7.252 -5.341 -10.719 1.00 96.31 105 ARG A N 1
ATOM 846 C CA . ARG A 1 105 ? 5.953 -5.995 -10.507 1.00 96.31 105 ARG A CA 1
ATOM 847 C C . ARG A 1 105 ? 5.410 -5.706 -9.113 1.00 96.31 105 ARG A C 1
ATOM 849 O O . ARG A 1 105 ? 4.289 -5.244 -9.012 1.00 96.31 105 ARG A O 1
ATOM 856 N N . HIS A 1 106 ? 6.229 -5.873 -8.079 1.00 94.38 106 HIS A N 1
ATOM 857 C CA . HIS A 1 106 ? 5.795 -5.575 -6.718 1.00 94.38 106 HIS A CA 1
ATOM 858 C C . HIS A 1 106 ? 5.368 -4.107 -6.551 1.00 94.38 106 HIS A C 1
ATOM 860 O O . HIS A 1 106 ? 4.315 -3.824 -5.997 1.00 94.38 106 HIS A O 1
ATOM 866 N N . LEU A 1 107 ? 6.130 -3.160 -7.107 1.00 93.25 107 LEU A N 1
ATOM 867 C CA . LEU A 1 107 ? 5.756 -1.741 -7.082 1.00 93.25 107 LEU A CA 1
ATOM 868 C C . LEU A 1 107 ? 4.461 -1.437 -7.858 1.00 93.25 107 LEU A C 1
ATOM 870 O O . LEU A 1 107 ? 3.764 -0.490 -7.500 1.00 93.25 107 LEU A O 1
ATOM 874 N N . ILE A 1 108 ? 4.142 -2.208 -8.904 1.00 93.81 108 ILE A N 1
ATOM 875 C CA . ILE A 1 108 ? 2.854 -2.127 -9.613 1.00 93.81 108 ILE A CA 1
ATOM 876 C C . ILE A 1 108 ? 1.734 -2.688 -8.739 1.00 93.81 108 ILE A C 1
ATOM 878 O O . ILE A 1 108 ? 0.689 -2.056 -8.633 1.00 93.81 108 ILE A O 1
ATOM 882 N N . ASP A 1 109 ? 1.959 -3.831 -8.088 1.00 90.75 109 ASP A N 1
ATOM 883 C CA . ASP A 1 109 ? 0.981 -4.465 -7.196 1.00 90.75 109 ASP A CA 1
ATOM 884 C C . ASP A 1 109 ? 0.640 -3.547 -6.005 1.00 90.75 109 ASP A C 1
ATOM 886 O O . ASP A 1 109 ? -0.506 -3.489 -5.565 1.00 90.75 109 ASP A O 1
ATOM 890 N N . LEU A 1 110 ? 1.616 -2.760 -5.535 1.00 88.00 110 LEU A N 1
ATOM 891 C CA . LEU A 1 110 ? 1.431 -1.705 -4.531 1.00 88.00 110 LEU A CA 1
ATOM 892 C C . LEU A 1 110 ? 0.800 -0.411 -5.081 1.00 88.00 110 LEU A C 1
ATOM 894 O O . LEU A 1 110 ? 0.536 0.513 -4.313 1.00 88.00 110 LEU A O 1
ATOM 898 N N . GLY A 1 111 ? 0.597 -0.297 -6.396 1.00 89.50 111 GLY A N 1
ATOM 899 C CA . GLY A 1 111 ? 0.053 0.899 -7.047 1.00 89.50 111 GLY A CA 1
ATOM 900 C C . GLY A 1 111 ? 1.009 2.098 -7.094 1.00 89.50 111 GLY A C 1
ATOM 901 O O . GLY A 1 111 ? 0.577 3.216 -7.367 1.00 89.50 111 GLY A O 1
ATOM 902 N N . LEU A 1 112 ? 2.306 1.897 -6.833 1.00 90.44 112 LEU A N 1
ATOM 903 C CA . LEU A 1 112 ? 3.300 2.977 -6.784 1.00 90.44 112 LEU A CA 1
ATOM 904 C C . LEU A 1 112 ? 3.784 3.401 -8.176 1.00 90.44 112 LEU A C 1
ATOM 906 O O . LEU A 1 112 ? 4.146 4.561 -8.400 1.00 90.44 112 LEU A O 1
ATOM 910 N N . ILE A 1 113 ? 3.802 2.460 -9.119 1.00 94.38 113 ILE A N 1
ATOM 911 C CA . ILE A 1 113 ? 4.217 2.697 -10.501 1.00 94.38 113 ILE A CA 1
ATOM 912 C C . ILE A 1 113 ? 3.228 2.061 -11.474 1.00 94.38 113 ILE A C 1
ATOM 914 O O . ILE A 1 113 ? 2.570 1.073 -11.164 1.00 94.38 113 ILE A O 1
ATOM 918 N N . GLU A 1 114 ? 3.183 2.593 -12.686 1.00 95.12 114 GLU A N 1
ATOM 919 C CA . GLU A 1 114 ? 2.395 2.060 -13.794 1.00 95.12 114 GLU A CA 1
ATOM 920 C C . GLU A 1 114 ? 3.326 1.518 -14.876 1.00 95.12 114 GLU A C 1
ATOM 922 O O . GLU A 1 114 ? 4.402 2.076 -15.105 1.00 95.12 114 GLU A O 1
ATOM 927 N N . SER A 1 115 ? 2.895 0.470 -15.586 1.00 95.12 115 SER A N 1
ATOM 928 C CA . SER A 1 115 ? 3.569 0.001 -16.802 1.00 95.12 115 SER A CA 1
ATOM 929 C C . SER A 1 115 ? 2.690 0.168 -18.033 1.00 95.12 115 SER A C 1
ATOM 931 O O . SER A 1 115 ? 1.495 -0.109 -17.975 1.00 95.12 115 SER A O 1
ATOM 933 N N . TYR A 1 116 ? 3.286 0.553 -19.155 1.00 93.25 116 TYR A N 1
ATOM 934 C CA . TYR A 1 116 ? 2.603 0.728 -20.435 1.00 93.25 116 TYR A CA 1
ATOM 935 C C . TYR A 1 116 ? 3.556 0.430 -21.592 1.00 93.25 116 TYR A C 1
ATOM 937 O O . TYR A 1 116 ? 4.751 0.179 -21.408 1.00 93.25 116 TYR A O 1
ATOM 945 N N . VAL A 1 117 ? 3.012 0.436 -22.800 1.00 91.62 117 VAL A N 1
ATOM 946 C CA . VAL A 1 117 ? 3.758 0.276 -24.042 1.00 91.62 117 VAL A CA 1
ATOM 947 C C . VAL A 1 117 ? 3.522 1.518 -24.889 1.00 91.62 117 VAL A C 1
ATOM 949 O O . VAL A 1 117 ? 2.405 2.025 -24.936 1.00 91.62 117 VAL A O 1
ATOM 952 N N . LYS A 1 118 ? 4.572 2.019 -25.538 1.00 88.38 118 LYS A N 1
ATOM 953 C CA . LYS A 1 118 ? 4.448 3.101 -26.516 1.00 88.38 118 LYS A CA 1
ATOM 954 C C . LYS A 1 118 ? 4.063 2.496 -27.863 1.00 88.38 118 LYS A C 1
ATOM 956 O O . LYS A 1 118 ? 4.833 1.705 -28.408 1.00 88.38 118 LYS A O 1
ATOM 961 N N . GLU A 1 119 ? 2.875 2.827 -28.357 1.00 82.12 119 GLU A N 1
ATOM 962 C CA . GLU A 1 119 ? 2.394 2.363 -29.668 1.00 82.12 119 GLU A CA 1
ATOM 963 C C . GLU A 1 119 ? 3.125 3.076 -30.821 1.00 82.12 119 GLU A C 1
ATOM 965 O O . GLU A 1 119 ? 3.371 2.466 -31.855 1.00 82.12 119 GLU A O 1
ATOM 970 N N . ASP A 1 120 ? 3.569 4.318 -30.604 1.00 80.12 120 ASP A N 1
ATOM 971 C CA . ASP A 1 120 ? 4.173 5.169 -31.642 1.00 80.12 120 ASP A CA 1
ATOM 972 C C . ASP A 1 120 ? 5.684 4.944 -31.851 1.00 80.12 120 ASP A C 1
ATOM 974 O O . ASP A 1 120 ? 6.306 5.588 -32.695 1.00 80.12 120 ASP A O 1
ATOM 978 N N . GLU A 1 121 ? 6.313 4.056 -31.073 1.00 78.94 121 GLU A N 1
ATOM 979 C CA . GLU A 1 121 ? 7.751 3.784 -31.170 1.00 78.94 121 GLU A CA 1
ATOM 980 C C . GLU A 1 121 ? 8.000 2.507 -31.992 1.00 78.94 121 GLU A C 1
ATOM 982 O O . GLU A 1 121 ? 7.441 1.460 -31.655 1.00 78.94 121 GLU A O 1
ATOM 987 N N . PRO A 1 122 ? 8.851 2.539 -33.039 1.00 74.81 122 PRO A N 1
ATOM 988 C CA . PRO A 1 122 ? 9.172 1.351 -33.821 1.00 74.81 122 PRO A CA 1
ATOM 989 C C . PRO A 1 122 ? 9.888 0.315 -32.949 1.00 74.81 122 PRO A C 1
ATOM 991 O O . PRO A 1 122 ? 10.908 0.600 -32.319 1.00 74.81 122 PRO A O 1
ATOM 994 N N . GLN A 1 123 ? 9.349 -0.905 -32.908 1.00 75.38 123 GLN A N 1
ATOM 995 C CA . GLN A 1 123 ? 9.819 -1.949 -31.998 1.00 75.38 123 GLN A CA 1
ATOM 996 C C . GLN A 1 123 ? 10.489 -3.092 -32.756 1.00 75.38 123 GLN A C 1
ATOM 998 O O . GLN A 1 123 ? 9.938 -3.643 -33.706 1.00 75.38 123 GLN A O 1
ATOM 1003 N N . ALA A 1 124 ? 11.695 -3.457 -32.321 1.00 65.88 124 ALA A N 1
ATOM 1004 C CA . ALA A 1 124 ? 12.433 -4.575 -32.888 1.00 65.88 124 ALA A CA 1
ATOM 1005 C C . ALA A 1 124 ? 11.929 -5.905 -32.298 1.00 65.88 124 ALA A C 1
ATOM 1007 O O . ALA A 1 124 ? 12.097 -6.169 -31.106 1.00 65.88 124 ALA A O 1
ATOM 1008 N N . GLY A 1 125 ? 11.355 -6.755 -33.153 1.00 71.00 125 GLY A N 1
ATOM 1009 C CA . GLY A 1 125 ? 10.844 -8.079 -32.790 1.00 71.00 125 GLY A CA 1
ATOM 1010 C C . GLY A 1 125 ? 9.396 -8.080 -32.287 1.00 71.00 125 GLY A C 1
ATOM 1011 O O . GLY A 1 125 ? 8.743 -7.049 -32.179 1.00 71.00 125 GLY A O 1
ATOM 1012 N N . THR A 1 126 ? 8.879 -9.272 -31.985 1.00 72.06 126 THR A N 1
ATOM 1013 C CA . THR A 1 126 ? 7.458 -9.488 -31.647 1.00 72.06 126 THR A CA 1
ATOM 1014 C C . THR A 1 126 ? 7.084 -9.018 -30.235 1.00 72.06 126 THR A C 1
ATOM 1016 O O . THR A 1 126 ? 5.914 -8.784 -29.941 1.00 72.06 126 THR A O 1
ATOM 1019 N N . ILE A 1 127 ? 8.059 -8.896 -29.328 1.00 76.12 127 ILE A N 1
ATOM 1020 C CA . ILE A 1 127 ? 7.804 -8.571 -27.920 1.00 76.12 127 ILE A CA 1
ATOM 1021 C C . ILE A 1 127 ? 7.866 -7.062 -27.719 1.00 76.12 127 ILE A C 1
ATOM 1023 O O . ILE A 1 127 ? 8.939 -6.464 -27.807 1.00 76.12 127 ILE A O 1
ATOM 1027 N N . LYS A 1 128 ? 6.726 -6.466 -27.356 1.00 83.31 128 LYS A N 1
ATOM 1028 C CA . LYS A 1 128 ? 6.669 -5.029 -27.105 1.00 83.31 128 LYS A CA 1
ATOM 1029 C C . LYS A 1 128 ? 7.451 -4.620 -25.834 1.00 83.31 128 LYS A C 1
ATOM 1031 O O . LYS A 1 128 ? 7.301 -5.219 -24.765 1.00 83.31 128 LYS A O 1
ATOM 1036 N N . LYS A 1 129 ? 8.272 -3.571 -25.932 1.00 88.56 129 LYS A N 1
ATOM 1037 C CA . LYS A 1 129 ? 9.057 -2.934 -24.864 1.00 88.56 129 LYS A CA 1
ATOM 1038 C C . LYS A 1 129 ? 8.129 -2.233 -23.867 1.00 88.56 129 LYS A C 1
ATOM 1040 O O . LYS A 1 129 ? 7.346 -1.360 -24.232 1.00 88.56 129 LYS A O 1
ATOM 1045 N N . LYS A 1 130 ? 8.256 -2.603 -22.589 1.00 91.44 130 LYS A N 1
ATOM 1046 C CA . LYS A 1 130 ? 7.519 -1.980 -21.480 1.00 91.44 130 LYS A CA 1
ATOM 1047 C C . LYS A 1 130 ? 8.259 -0.770 -20.917 1.00 91.44 130 LYS A C 1
ATOM 1049 O O . LYS A 1 130 ? 9.466 -0.842 -20.654 1.00 91.44 130 LYS A O 1
ATOM 1054 N N . TYR A 1 131 ? 7.494 0.286 -20.681 1.00 94.69 131 TYR A N 1
ATOM 1055 C CA . TYR A 1 131 ? 7.881 1.513 -20.001 1.00 94.69 131 TYR A CA 1
ATOM 1056 C C . TYR A 1 131 ? 7.171 1.614 -18.660 1.00 94.69 131 TYR A C 1
ATOM 1058 O O . TYR A 1 131 ? 6.071 1.090 -18.496 1.00 94.69 131 TYR A O 1
ATOM 1066 N N . TYR A 1 132 ? 7.826 2.271 -17.713 1.00 96.50 132 TYR A N 1
ATOM 1067 C CA . TYR A 1 132 ? 7.361 2.461 -16.350 1.00 96.50 132 TYR A CA 1
ATOM 1068 C C . TYR A 1 132 ? 7.396 3.943 -16.013 1.00 96.50 132 TYR A C 1
ATOM 1070 O O . TYR A 1 132 ? 8.308 4.648 -16.445 1.00 96.50 132 TYR A O 1
ATOM 1078 N N . LYS A 1 133 ? 6.434 4.397 -15.217 1.00 95.25 133 LYS A N 1
ATOM 1079 C CA . LYS A 1 133 ? 6.351 5.758 -14.670 1.00 95.25 133 LYS A CA 1
ATOM 1080 C C . LYS A 1 133 ? 5.722 5.709 -13.280 1.00 95.25 133 LYS A C 1
ATOM 1082 O O . LYS A 1 133 ? 5.102 4.707 -12.931 1.00 95.25 133 LYS A O 1
ATOM 1087 N N . LEU A 1 134 ? 5.880 6.767 -12.488 1.00 93.50 134 LEU A N 1
ATOM 1088 C CA . LEU A 1 134 ? 5.155 6.879 -11.217 1.00 93.50 134 LEU A CA 1
ATOM 1089 C C . LEU A 1 134 ? 3.643 6.914 -11.478 1.00 93.50 134 LEU A C 1
ATOM 1091 O O . LEU A 1 134 ? 3.206 7.510 -12.466 1.00 93.50 134 LEU A O 1
ATOM 1095 N N . SER A 1 135 ? 2.866 6.282 -10.596 1.00 89.94 135 SER A N 1
ATOM 1096 C CA . SER A 1 135 ? 1.405 6.382 -10.640 1.00 89.94 135 SER A CA 1
ATOM 1097 C C . SER A 1 135 ? 0.967 7.838 -10.457 1.00 89.94 135 SER A C 1
ATOM 1099 O O . SER A 1 135 ? 1.584 8.586 -9.692 1.00 89.94 135 SER A O 1
ATOM 1101 N N . LYS A 1 136 ? -0.096 8.257 -11.155 1.00 76.00 136 LYS A N 1
ATOM 1102 C CA . LYS A 1 136 ? -0.625 9.634 -11.058 1.00 76.00 136 LYS A CA 1
ATOM 1103 C C . LYS A 1 136 ? -1.057 9.999 -9.634 1.00 76.00 136 LYS A C 1
ATOM 1105 O O . LYS A 1 136 ? -0.958 11.159 -9.244 1.00 76.00 136 LYS A O 1
ATOM 1110 N N . ASP A 1 137 ? -1.469 9.005 -8.852 1.00 65.56 137 ASP A N 1
ATOM 1111 C CA . ASP A 1 137 ? -1.917 9.181 -7.469 1.00 65.56 137 ASP A CA 1
ATOM 1112 C C . ASP A 1 1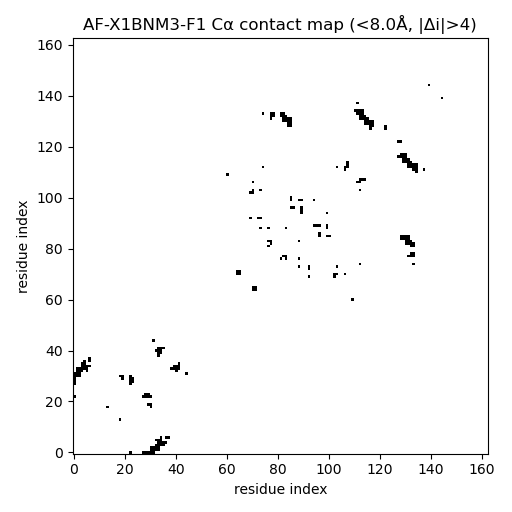37 ? -0.764 9.487 -6.490 1.00 65.56 137 ASP A C 1
ATOM 1114 O O . ASP A 1 137 ? -1.010 9.882 -5.350 1.00 65.56 137 ASP A O 1
ATOM 1118 N N . LEU A 1 138 ? 0.496 9.347 -6.929 1.00 60.09 138 LEU A N 1
ATOM 1119 C CA . LEU A 1 138 ? 1.702 9.622 -6.138 1.00 60.09 138 LEU A CA 1
ATOM 1120 C C . LEU A 1 138 ? 2.228 11.060 -6.234 1.00 60.09 138 LEU A C 1
ATOM 1122 O O . LEU A 1 138 ? 3.307 11.346 -5.707 1.00 60.09 138 LEU A O 1
ATOM 1126 N N . ASP A 1 139 ? 1.507 11.997 -6.857 1.00 52.25 139 ASP A N 1
ATOM 1127 C CA . ASP A 1 139 ? 1.844 13.421 -6.733 1.00 52.25 139 ASP A CA 1
ATOM 1128 C C . ASP A 1 139 ? 1.472 13.936 -5.326 1.00 52.25 139 ASP A C 1
ATOM 1130 O O . ASP A 1 139 ? 0.526 14.692 -5.103 1.00 52.25 139 ASP A O 1
ATOM 1134 N N . PHE A 1 140 ? 2.300 13.555 -4.347 1.00 49.25 140 PHE A N 1
ATOM 1135 C CA . PHE A 1 140 ? 2.291 13.990 -2.943 1.00 49.25 140 PHE A CA 1
ATOM 1136 C C . PHE A 1 140 ? 2.436 15.512 -2.752 1.00 49.25 140 PHE A C 1
ATOM 1138 O O . PHE A 1 140 ? 2.433 16.004 -1.629 1.00 49.25 140 PHE A O 1
ATOM 1145 N N . SER A 1 141 ? 2.542 16.279 -3.838 1.00 48.28 141 SER A N 1
ATOM 1146 C CA . SER A 1 141 ? 2.654 17.738 -3.842 1.00 48.28 141 SER A CA 1
ATOM 1147 C C . SER A 1 141 ? 1.428 18.465 -3.269 1.00 48.28 141 SER A C 1
ATOM 1149 O O . SER A 1 141 ? 1.525 19.662 -3.012 1.00 48.28 141 SER A O 1
ATOM 1151 N N . SER A 1 142 ? 0.273 17.807 -3.116 1.00 40.03 142 SER A N 1
ATOM 1152 C CA . SER A 1 142 ? -1.005 18.500 -2.862 1.00 40.03 142 SER A CA 1
ATOM 1153 C C . SER A 1 142 ? -1.774 18.055 -1.618 1.00 40.03 142 SER A C 1
ATOM 1155 O O . SER A 1 142 ? -2.675 18.764 -1.173 1.00 40.03 142 SER A O 1
ATOM 1157 N N . LYS A 1 143 ? -1.411 16.934 -0.993 1.00 39.03 143 LYS A N 1
ATOM 1158 C CA . LYS A 1 143 ? -1.938 16.573 0.324 1.00 39.03 143 LYS A CA 1
ATOM 1159 C C . LYS A 1 143 ? -0.817 16.789 1.317 1.00 39.03 143 LYS A C 1
ATOM 1161 O O . LYS A 1 143 ? 0.169 16.065 1.269 1.00 39.03 143 LYS A O 1
ATOM 1166 N N . LYS A 1 144 ? -0.965 17.782 2.204 1.00 37.78 144 LYS A N 1
ATOM 1167 C CA . LYS A 1 144 ? -0.215 17.828 3.464 1.00 37.78 144 LYS A CA 1
ATOM 1168 C C . LYS A 1 144 ? -0.317 16.429 4.073 1.00 37.78 144 LYS A C 1
ATOM 1170 O O . LYS A 1 144 ? -1.365 16.072 4.604 1.00 37.78 144 LYS A O 1
ATOM 1175 N N . ILE A 1 145 ? 0.720 15.611 3.915 1.00 42.47 145 ILE A N 1
ATOM 1176 C CA . ILE A 1 145 ? 0.870 14.417 4.729 1.00 42.47 145 ILE A CA 1
ATOM 1177 C C . ILE A 1 145 ? 1.079 14.997 6.113 1.00 42.47 145 ILE A C 1
ATOM 1179 O O . ILE A 1 145 ? 2.091 15.650 6.369 1.00 42.47 145 ILE A O 1
ATOM 1183 N N . ASP A 1 146 ? 0.064 14.878 6.956 1.00 40.12 146 ASP A N 1
ATOM 1184 C CA . ASP A 1 146 ? 0.183 15.305 8.331 1.00 40.12 146 ASP A CA 1
ATOM 1185 C C . ASP A 1 146 ? 1.115 14.317 9.039 1.00 40.12 146 ASP A C 1
ATOM 1187 O O . ASP A 1 146 ? 0.712 13.253 9.508 1.00 40.12 146 ASP A O 1
ATOM 1191 N N . PHE A 1 147 ? 2.409 14.637 9.021 1.00 40.81 147 PHE A N 1
ATOM 1192 C CA . PHE A 1 147 ? 3.449 13.857 9.683 1.00 40.81 147 PHE A CA 1
ATOM 1193 C C . PHE A 1 147 ? 3.319 13.896 11.212 1.00 40.81 147 PHE A C 1
ATOM 1195 O O . PHE A 1 147 ? 4.024 13.142 11.883 1.00 40.81 147 PHE A O 1
ATOM 1202 N N . SER A 1 148 ? 2.415 14.711 11.774 1.00 47.19 148 SER A N 1
ATOM 1203 C CA . SER A 1 148 ? 2.141 14.712 13.217 1.00 47.19 148 SER A CA 1
ATOM 1204 C C . SER A 1 148 ? 1.596 13.367 13.718 1.00 47.19 148 SER A C 1
ATOM 1206 O O . SER A 1 148 ? 1.847 12.986 14.859 1.00 47.19 148 SER A O 1
ATOM 1208 N N . ASP A 1 149 ? 0.961 12.579 12.844 1.00 43.91 149 ASP A N 1
ATOM 1209 C CA . ASP A 1 149 ? 0.555 11.203 13.148 1.00 43.91 149 ASP A CA 1
ATOM 1210 C C . ASP A 1 149 ? 1.734 10.208 13.183 1.00 43.91 149 ASP A C 1
ATOM 1212 O O . ASP A 1 149 ? 1.600 9.106 13.723 1.00 43.91 149 ASP A O 1
ATOM 1216 N N . PHE A 1 150 ? 2.869 10.542 12.556 1.00 43.16 150 PHE A N 1
ATOM 1217 C CA . PHE A 1 150 ? 4.024 9.649 12.409 1.00 43.16 150 PHE A CA 1
ATOM 1218 C C . PHE A 1 150 ? 5.000 9.777 13.588 1.00 43.16 150 PHE A C 1
ATOM 1220 O O . PHE A 1 150 ? 5.569 8.784 14.042 1.00 43.16 150 PHE A O 1
ATOM 1227 N N . THR A 1 151 ? 5.139 10.984 14.140 1.00 42.75 151 THR A N 1
ATOM 1228 C CA . THR A 1 151 ? 6.092 11.306 15.215 1.00 42.75 151 THR A CA 1
ATOM 1229 C C . THR A 1 151 ? 5.724 10.693 16.570 1.00 42.75 151 THR A C 1
ATOM 1231 O O . THR A 1 151 ? 6.611 10.316 17.333 1.00 42.75 151 THR A O 1
ATOM 1234 N N . LEU A 1 152 ? 4.438 10.482 16.866 1.00 37.88 152 LEU A N 1
ATOM 1235 C CA . LEU A 1 152 ? 4.005 9.980 18.181 1.00 37.88 152 LEU A CA 1
ATOM 1236 C C . LEU A 1 152 ? 4.358 8.509 18.463 1.00 37.88 152 LEU A C 1
ATOM 1238 O O . LEU A 1 152 ? 4.406 8.113 19.628 1.00 37.88 152 LEU A O 1
ATOM 1242 N N . LYS A 1 153 ? 4.608 7.691 17.431 1.00 43.59 153 LYS A N 1
ATOM 1243 C CA . LYS A 1 153 ? 4.949 6.266 17.605 1.00 43.59 153 LYS A CA 1
ATOM 1244 C C . LYS A 1 153 ? 6.450 5.986 17.567 1.00 43.59 153 LYS A C 1
ATOM 1246 O O . LYS A 1 153 ? 6.885 5.057 18.238 1.00 43.59 153 LYS A O 1
ATOM 1251 N N . SER A 1 154 ? 7.235 6.768 16.820 1.00 40.81 154 SER A N 1
ATOM 1252 C CA . SER A 1 154 ? 8.689 6.566 16.768 1.00 40.81 154 SER A CA 1
ATOM 1253 C C . SER A 1 154 ? 9.413 7.174 17.970 1.00 40.81 154 SER A C 1
ATOM 1255 O O . SER A 1 154 ? 10.455 6.656 18.350 1.00 40.81 154 SER A O 1
ATOM 1257 N N . MET A 1 155 ? 8.868 8.230 18.591 1.00 33.94 155 MET A N 1
ATOM 1258 C CA . MET A 1 155 ? 9.505 8.873 19.751 1.00 33.94 155 MET A CA 1
ATOM 1259 C C . MET A 1 155 ? 9.286 8.101 21.061 1.00 33.94 155 MET A C 1
ATOM 1261 O O . MET A 1 155 ? 10.207 8.022 21.865 1.00 33.94 155 MET A O 1
ATOM 1265 N N . LYS A 1 156 ? 8.142 7.422 21.243 1.00 45.38 156 LYS A N 1
ATOM 1266 C CA . LYS A 1 156 ? 7.909 6.597 22.447 1.00 45.38 156 LYS A CA 1
ATOM 1267 C C . LYS A 1 156 ? 8.807 5.361 22.539 1.00 45.38 156 LYS A C 1
ATOM 1269 O O . LYS A 1 156 ? 9.197 4.984 23.629 1.00 45.38 156 LYS A O 1
ATOM 1274 N N . ASN A 1 157 ? 9.201 4.778 21.407 1.00 44.59 157 ASN A N 1
ATOM 1275 C CA . ASN A 1 157 ? 10.125 3.638 21.409 1.00 44.59 157 ASN A CA 1
ATOM 1276 C C . ASN A 1 157 ? 11.580 4.026 21.742 1.00 44.59 157 ASN A C 1
ATOM 1278 O O . ASN A 1 157 ? 12.402 3.135 21.926 1.00 44.59 157 ASN A O 1
ATOM 1282 N N . PHE A 1 158 ? 11.918 5.321 21.760 1.00 36.47 158 PHE A N 1
ATOM 1283 C CA . PHE A 1 158 ? 13.282 5.801 22.010 1.00 36.47 158 PHE A CA 1
ATOM 1284 C C . PHE A 1 158 ? 13.486 6.267 23.460 1.00 36.47 158 PHE A C 1
ATOM 1286 O O . PHE A 1 158 ? 14.600 6.186 23.970 1.00 36.47 158 PHE A O 1
ATOM 1293 N N . GLU A 1 159 ? 12.422 6.722 24.129 1.00 40.38 159 GLU A N 1
ATOM 1294 C CA . GLU A 1 159 ? 12.466 7.145 25.537 1.00 40.38 159 GLU A CA 1
ATOM 1295 C C . GLU A 1 159 ? 12.447 5.949 26.509 1.00 40.38 159 GLU A C 1
ATOM 1297 O O . GLU A 1 159 ? 13.114 6.003 27.535 1.00 40.38 159 GLU A O 1
ATOM 1302 N N . ASP A 1 160 ? 11.838 4.817 26.134 1.00 44.00 160 ASP A N 1
ATOM 1303 C CA . ASP A 1 160 ? 11.805 3.589 26.955 1.00 44.00 160 ASP A CA 1
ATOM 1304 C C . ASP A 1 160 ? 13.138 2.789 26.952 1.00 44.00 160 ASP A C 1
ATOM 1306 O O . ASP A 1 160 ? 13.189 1.662 27.443 1.00 44.00 160 ASP A O 1
ATOM 1310 N N . PHE A 1 161 ? 14.220 3.325 26.368 1.00 40.19 161 PHE A N 1
ATOM 1311 C CA . PHE A 1 161 ? 15.549 2.682 26.338 1.00 40.19 161 PHE A CA 1
ATOM 1312 C C . PHE A 1 161 ? 16.565 3.319 27.307 1.00 40.19 161 PHE A C 1
ATOM 1314 O O . PHE A 1 161 ? 17.694 2.834 27.404 1.00 40.19 161 PHE A O 1
ATOM 1321 N N . TYR A 1 162 ? 16.184 4.395 28.008 1.00 40.31 162 TYR A N 1
ATOM 1322 C CA . TYR A 1 162 ? 17.057 5.151 28.919 1.00 40.31 162 TYR A CA 1
ATOM 1323 C C . TYR A 1 162 ? 16.498 5.360 30.342 1.00 40.31 162 TYR A C 1
ATOM 1325 O O . TYR A 1 162 ? 17.077 6.139 31.099 1.00 40.31 162 TYR A O 1
ATOM 1333 N N . GLU A 1 163 ? 15.458 4.626 30.743 1.00 38.09 163 GLU A N 1
ATOM 1334 C CA . GLU A 1 163 ? 15.048 4.456 32.153 1.00 38.09 163 GLU A CA 1
ATOM 1335 C C . GLU A 1 163 ? 15.015 2.971 32.535 1.00 38.09 163 GLU A C 1
ATOM 1337 O O . GLU A 1 163 ? 15.308 2.666 33.715 1.00 38.09 163 GLU A O 1
#

pLDDT: mean 82.92, std 18.58, range [33.94, 96.75]

Foldseek 3Di:
DEAEPVVPVVPDPDDPVNVQVVCVVVVHPGYYYYYPVVRRCPVVVVVVVVVVVVVVVLVVLVVVLVVDPLSVLVQVCLVVVVKDWLVRSCVSSVHDSVVSVVSVVSCVVSQQKDKDFDPPDDDDDDDTTIMMHGHPVPPPVPDPPVCVVVVVVVVVVVVVVPD

Nearest PDB structures (foldseek):
  3f72-assembly1_B  TM=7.537E-01  e=2.017E-04  Staphylococcus aureus
  1u2w-assembly1_B  TM=7.709E-01  e=3.368E-04  Staphylococcus aureus
  5aip-assembly1_A  TM=7.128E-01  e=9.389E-04  Neisseria meningitidis serogroup B
  3e6m-assembly3_F  TM=5.897E-01  e=3.591E-04  Ruegeria pomeroyi
  3e6m-assembly2_C  TM=6.056E-01  e=4.099E-03  Ruegeria pomeroyi

Secondary structure (DSSP, 8-state):
-EE--TT-GGG--S-HHHHHHHHHHTT-S--EE--TTT-TTHHHHHHHHHHHHHHHHHHHHHHHHHH-HHHHHHHHHHHHHSEEEHHHHHHHHT--HHHHHHHHHHHHHTTSEEEEE-SSS--SSSSPPEEEEE-GGG-TTSS---THHHHHHHTHHHHTT--

InterPro domains:
  IPR001387 Cro/C1-type, helix-turn-helix domain [PS50943] (75-103)
  IPR001806 Small GTPase [PF00071] (1-53)
  IPR001806 Small GTPase [PS51421] (1-153)
  IPR001845 HTH ArsR-type DNA-binding domain [PF01022] (73-115)
  IPR011991 ArsR-like helix-turn-helix domain [cd00090] (64-140)
  IPR027417 P-loop containing nucleoside triphosphate hydrolase [G3DSA:3.40.50.300] (1-70)
  IPR027417 P-loop containing nucleoside triphosphate hydrolase [SSF52540] (2-63)
  IPR036388 Winged helix-like DNA-binding domain superfamily [G3DSA:1.10.10.10] (71-148)
  IPR036390 Winged helix DNA-binding domain superfamily [SSF46785] (63-137)
  IPR050227 Ras-related protein Rab [PTHR47977] (1-66)

Solvent-accessible surface area (backbone atoms only — not comparable to full-atom values): 9694 Å² total; per-residue (Å²): 84,74,50,69,54,60,84,47,59,95,75,58,84,73,51,73,64,58,50,38,53,50,23,54,75,68,70,38,95,46,60,47,66,23,14,85,88,80,54,40,52,50,66,59,52,51,52,53,50,50,55,49,53,55,50,51,54,50,53,52,55,49,47,55,38,69,75,30,68,66,54,46,50,51,54,51,49,23,66,75,60,53,52,43,34,57,69,56,50,15,65,75,71,70,47,52,56,70,59,46,52,51,54,53,47,53,37,38,77,71,58,56,31,42,76,48,66,69,83,89,55,92,69,84,71,92,69,83,68,50,33,34,26,61,25,84,90,65,64,65,89,76,56,85,74,69,57,74,75,56,54,68,63,63,51,56,70,59,59,75,75,78,122

Radius of gyration: 24.14 Å; Cα contacts (8 Å, |Δi|>4): 137; chains: 1; bounding box: 54×29×70 Å